Protein AF-A0A9D9MC17-F1 (afdb_monomer_lite)

Foldseek 3Di:
DVCPVVVVVVVVLVVLLVCLQQVLLVVCLQVPLLQDPQLSVQLNVQLNVQLVVCVVPPVVVVDRSSVVSNVRSNVSSVVCSVVDDGDDPVSSVVNVCVVVVVD

pLDDT: mean 88.17, std 10.43, range [49.16, 97.06]

Sequence (103 aa):
NPNSGSIMSLVSNAWGVFGASFGPAILLSLFWKRLTFSGAVAGITAGAIVDIYWMLNLGSTGVYELFPGFVAGLILAVVVSVFSKEPEKEVLDLFDRALNSKK

Structure (mmCIF, N/CA/C/O backbone):
data_AF-A0A9D9MC17-F1
#
_entry.id   AF-A0A9D9MC17-F1
#
loop_
_atom_site.group_PDB
_atom_site.id
_atom_site.type_symbol
_atom_site.label_atom_id
_atom_site.label_alt_id
_atom_site.label_comp_id
_atom_site.label_asym_id
_atom_site.label_entity_id
_atom_site.label_seq_id
_atom_site.pdbx_PDB_ins_code
_atom_site.Cartn_x
_atom_site.Cartn_y
_atom_site.Cartn_z
_atom_site.occupancy
_atom_site.B_iso_or_equiv
_atom_site.auth_seq_id
_atom_site.auth_comp_id
_atom_site.auth_asym_id
_atom_site.auth_atom_id
_atom_site.pdbx_PDB_model_num
ATOM 1 N N . ASN A 1 1 ? 31.938 9.961 -16.931 1.00 52.28 1 ASN A N 1
ATOM 2 C CA . ASN A 1 1 ? 32.095 8.628 -16.315 1.00 52.28 1 ASN A CA 1
ATOM 3 C C . ASN A 1 1 ? 31.092 7.686 -16.977 1.00 52.28 1 ASN A C 1
ATOM 5 O O . ASN A 1 1 ? 29.908 7.931 -16.798 1.00 52.28 1 ASN A O 1
ATOM 9 N N . PRO A 1 2 ? 31.498 6.685 -17.777 1.00 57.38 2 PRO A N 1
ATOM 10 C CA . PRO A 1 2 ? 30.568 5.916 -18.619 1.00 57.38 2 PRO A CA 1
ATOM 11 C C . PRO A 1 2 ? 29.586 5.031 -17.829 1.00 57.38 2 PRO A C 1
ATOM 13 O O . PRO A 1 2 ? 28.591 4.577 -18.378 1.00 57.38 2 PRO A O 1
ATOM 16 N N . ASN A 1 3 ? 29.821 4.831 -16.527 1.00 60.56 3 ASN A N 1
ATOM 17 C CA . ASN A 1 3 ? 29.047 3.907 -15.691 1.00 60.56 3 ASN A CA 1
ATOM 18 C C . ASN A 1 3 ? 27.912 4.573 -14.890 1.00 60.56 3 ASN A C 1
ATOM 20 O O . ASN A 1 3 ? 27.143 3.882 -14.225 1.00 60.56 3 ASN A O 1
ATOM 24 N N . SER A 1 4 ? 27.777 5.904 -14.930 1.00 61.50 4 SER A N 1
ATOM 25 C CA . SER A 1 4 ? 26.756 6.608 -14.138 1.00 61.50 4 SER A CA 1
ATOM 26 C C . SER A 1 4 ? 25.328 6.335 -14.618 1.00 61.50 4 SER A C 1
ATOM 28 O O . SER A 1 4 ? 24.417 6.297 -13.798 1.00 61.50 4 SER A O 1
ATOM 30 N N . GLY A 1 5 ? 25.126 6.092 -15.919 1.00 64.38 5 GLY A N 1
ATOM 31 C CA . GLY A 1 5 ? 23.802 5.780 -16.476 1.00 64.38 5 GLY A CA 1
ATOM 32 C C . GLY A 1 5 ? 23.256 4.420 -16.025 1.00 64.38 5 GLY A C 1
ATOM 33 O O . GLY A 1 5 ? 22.067 4.299 -15.741 1.00 64.38 5 GLY A O 1
ATOM 34 N N . SER A 1 6 ? 24.128 3.418 -15.876 1.00 76.06 6 SER A N 1
ATOM 35 C CA . SER A 1 6 ? 23.749 2.090 -15.375 1.00 76.06 6 SER A CA 1
ATOM 36 C C . SER A 1 6 ? 23.378 2.130 -13.890 1.00 76.06 6 SER A C 1
ATOM 38 O O . SER A 1 6 ? 22.340 1.592 -13.513 1.00 76.06 6 SER A O 1
ATOM 40 N N . ILE A 1 7 ? 24.156 2.838 -13.062 1.00 83.81 7 ILE A N 1
ATOM 41 C CA . ILE A 1 7 ? 23.855 2.984 -11.629 1.00 83.81 7 ILE A CA 1
ATOM 42 C C . ILE A 1 7 ? 22.554 3.766 -11.428 1.00 83.81 7 ILE A C 1
ATOM 44 O O . ILE A 1 7 ? 21.704 3.341 -10.653 1.00 83.81 7 ILE A O 1
ATOM 48 N N . MET A 1 8 ? 22.372 4.879 -12.147 1.00 83.56 8 MET A N 1
ATOM 49 C CA . MET A 1 8 ? 21.162 5.697 -12.033 1.00 83.56 8 MET A CA 1
ATOM 50 C C . MET A 1 8 ? 19.906 4.917 -12.439 1.00 83.56 8 MET A C 1
ATOM 52 O O . MET A 1 8 ? 18.897 4.997 -11.748 1.00 83.56 8 MET A O 1
ATOM 56 N N . SER A 1 9 ? 19.979 4.116 -13.507 1.00 81.12 9 SER A N 1
ATOM 57 C CA . SER A 1 9 ? 18.852 3.280 -13.949 1.00 81.12 9 SER A CA 1
ATOM 58 C C . SER A 1 9 ? 18.522 2.183 -12.932 1.00 81.12 9 SER A C 1
ATOM 60 O O . SER A 1 9 ? 17.359 1.947 -12.626 1.00 81.12 9 SER A O 1
ATOM 62 N N . LEU A 1 10 ? 19.545 1.550 -12.351 1.00 84.88 10 LEU A N 1
ATOM 63 C CA . LEU A 1 10 ? 19.369 0.501 -11.344 1.00 84.88 10 LEU A CA 1
ATOM 64 C C . LEU A 1 10 ? 18.744 1.057 -10.055 1.00 84.88 10 LEU A C 1
ATOM 66 O O . LEU A 1 10 ? 17.819 0.464 -9.505 1.00 84.88 10 LEU A O 1
ATOM 70 N N . VAL A 1 11 ? 19.202 2.229 -9.608 1.00 88.94 11 VAL A N 1
ATOM 71 C CA . VAL A 1 11 ? 18.627 2.935 -8.455 1.00 88.94 11 VAL A CA 1
ATOM 72 C C . VAL A 1 11 ? 17.198 3.394 -8.753 1.00 88.94 11 VAL A C 1
ATOM 74 O O . VAL A 1 11 ? 16.320 3.184 -7.922 1.00 88.94 11 VAL A O 1
ATOM 77 N N . SER A 1 12 ? 16.937 3.960 -9.936 1.00 85.38 12 SER A N 1
ATOM 78 C CA . SER A 1 12 ? 15.595 4.393 -10.351 1.00 85.38 12 SER A CA 1
ATOM 79 C C . SER A 1 12 ? 14.581 3.248 -10.307 1.00 85.38 12 SER A C 1
ATOM 81 O O . SER A 1 12 ? 13.512 3.415 -9.725 1.00 85.38 12 SER A O 1
ATOM 83 N N . ASN A 1 13 ? 14.930 2.070 -10.834 1.00 85.19 13 ASN A N 1
ATOM 84 C CA . ASN A 1 13 ? 14.042 0.903 -10.796 1.00 85.19 13 ASN A CA 1
ATOM 85 C C . ASN A 1 13 ? 13.789 0.428 -9.357 1.00 85.19 13 ASN A C 1
ATOM 87 O O . ASN A 1 13 ? 12.658 0.113 -8.999 1.00 85.19 13 ASN A O 1
ATOM 91 N N . ALA A 1 14 ? 14.813 0.429 -8.495 1.00 89.50 14 ALA A N 1
ATOM 92 C CA . ALA A 1 14 ? 14.647 0.065 -7.086 1.00 89.50 14 ALA A CA 1
ATOM 93 C C . ALA A 1 14 ? 13.707 1.031 -6.336 1.00 89.50 14 ALA A C 1
ATOM 95 O O . ALA A 1 14 ? 12.879 0.597 -5.532 1.00 89.50 14 ALA A O 1
ATOM 96 N N . TRP A 1 15 ? 13.798 2.335 -6.623 1.00 90.75 15 TRP A N 1
ATOM 97 C CA . TRP A 1 15 ? 12.868 3.335 -6.091 1.00 90.75 15 TRP A CA 1
ATOM 98 C C . TRP A 1 15 ? 11.456 3.205 -6.679 1.00 90.75 15 TRP A C 1
ATOM 100 O O . TRP A 1 15 ? 10.494 3.475 -5.960 1.00 90.75 15 TRP A O 1
ATOM 110 N N . GLY A 1 16 ? 11.324 2.742 -7.926 1.00 91.00 16 GLY A N 1
ATOM 111 C CA . GLY A 1 16 ? 10.049 2.376 -8.552 1.00 91.00 16 GLY A CA 1
ATOM 112 C C . GLY A 1 16 ? 9.315 1.298 -7.753 1.00 91.00 16 GLY A C 1
ATOM 113 O O . GLY A 1 16 ? 8.256 1.568 -7.187 1.00 91.00 16 GLY A O 1
ATOM 114 N N . VAL A 1 17 ? 9.950 0.136 -7.558 1.00 91.50 17 VAL A N 1
ATOM 115 C CA . VAL A 1 17 ? 9.399 -0.970 -6.747 1.00 91.50 17 VAL A CA 1
ATOM 116 C C . VAL A 1 17 ? 9.015 -0.490 -5.345 1.00 91.50 17 VAL A C 1
ATOM 118 O O . VAL A 1 17 ? 7.943 -0.822 -4.828 1.00 91.50 17 VAL A O 1
ATOM 121 N N . PHE A 1 18 ? 9.878 0.311 -4.709 1.00 93.56 18 PHE A N 1
ATOM 122 C CA . PHE A 1 18 ? 9.617 0.840 -3.373 1.00 93.56 18 PHE A CA 1
ATOM 123 C C . PHE A 1 18 ? 8.380 1.747 -3.353 1.00 93.56 18 PHE A C 1
ATOM 125 O O . PHE A 1 18 ? 7.511 1.587 -2.494 1.00 93.56 18 PHE A O 1
ATOM 132 N N . GLY A 1 19 ? 8.260 2.661 -4.318 1.00 93.38 19 GLY A N 1
ATOM 133 C CA . GLY A 1 19 ? 7.100 3.535 -4.454 1.00 93.38 19 GLY A CA 1
ATOM 134 C C . GLY A 1 19 ? 5.807 2.763 -4.733 1.00 93.38 19 GLY A C 1
ATOM 135 O O . GLY A 1 19 ? 4.774 3.082 -4.146 1.00 93.38 19 GLY A O 1
ATOM 136 N N . ALA A 1 20 ? 5.866 1.719 -5.563 1.00 93.62 20 ALA A N 1
ATOM 137 C CA . ALA A 1 20 ? 4.714 0.891 -5.916 1.00 93.62 20 ALA A CA 1
ATOM 138 C C . ALA A 1 20 ? 4.213 0.082 -4.717 1.00 93.62 20 ALA A C 1
ATOM 140 O O . ALA A 1 20 ? 3.010 -0.072 -4.518 1.00 93.62 20 ALA A O 1
ATOM 141 N N . SER A 1 21 ? 5.145 -0.405 -3.897 1.00 94.88 21 SER A N 1
ATOM 142 C CA . SER A 1 21 ? 4.852 -1.258 -2.745 1.00 94.88 21 SER A CA 1
ATOM 143 C C . SER A 1 21 ? 4.414 -0.444 -1.527 1.00 94.88 21 SER A C 1
ATOM 145 O O . SER A 1 21 ? 3.363 -0.693 -0.942 1.00 94.88 21 SER A O 1
ATOM 147 N N . PHE A 1 22 ? 5.209 0.553 -1.128 1.00 95.44 22 PHE A N 1
ATOM 148 C CA . PHE A 1 22 ? 4.982 1.305 0.109 1.00 95.44 22 PHE A CA 1
ATOM 149 C C . PHE A 1 22 ? 4.088 2.528 -0.081 1.00 95.44 22 PHE A C 1
ATOM 151 O O . PHE A 1 22 ? 3.394 2.915 0.858 1.00 95.44 22 PHE A O 1
ATOM 158 N N . GLY A 1 23 ? 4.060 3.125 -1.275 1.00 95.38 23 GLY A N 1
ATOM 159 C CA . GLY A 1 23 ? 3.258 4.316 -1.562 1.00 95.38 23 GLY A CA 1
ATOM 160 C C . GLY A 1 23 ? 1.777 4.160 -1.193 1.00 95.38 23 GLY A C 1
ATOM 161 O O . GLY A 1 23 ? 1.261 5.000 -0.450 1.00 95.38 23 GLY A O 1
ATOM 162 N N . PRO A 1 24 ? 1.092 3.083 -1.622 1.00 95.19 24 PRO A N 1
ATOM 163 C CA . PRO A 1 24 ? -0.312 2.866 -1.286 1.00 95.19 24 PRO A CA 1
ATOM 164 C C . PRO A 1 24 ? -0.550 2.715 0.217 1.00 95.19 24 PRO A C 1
ATOM 166 O O . PRO A 1 24 ? -1.474 3.314 0.763 1.00 95.19 24 PRO A O 1
ATOM 169 N N . ALA A 1 25 ? 0.304 1.950 0.903 1.00 95.25 25 ALA A N 1
ATOM 170 C CA . ALA A 1 25 ? 0.184 1.714 2.338 1.00 95.25 25 ALA A CA 1
ATOM 171 C C . ALA A 1 25 ? 0.417 2.996 3.155 1.00 95.25 25 ALA A C 1
ATOM 173 O O . ALA A 1 25 ? -0.325 3.253 4.101 1.00 95.25 25 ALA A O 1
ATOM 174 N N . ILE A 1 26 ? 1.396 3.823 2.766 1.00 95.38 26 ILE A N 1
ATOM 175 C CA . ILE A 1 26 ? 1.667 5.126 3.395 1.00 95.38 26 ILE A CA 1
ATOM 176 C C . ILE A 1 26 ? 0.494 6.086 3.173 1.00 95.38 26 ILE A C 1
ATOM 178 O O . ILE A 1 26 ? 0.072 6.774 4.096 1.00 95.38 26 ILE A O 1
ATOM 182 N N . LEU A 1 27 ? -0.074 6.138 1.968 1.00 95.62 27 LEU A N 1
ATOM 183 C CA . LEU A 1 27 ? -1.226 7.004 1.712 1.00 95.62 27 LEU A CA 1
ATOM 184 C C . LEU A 1 27 ? -2.454 6.576 2.514 1.00 95.62 27 LEU A C 1
ATOM 186 O O . LEU A 1 27 ? -3.116 7.415 3.126 1.00 95.62 27 LEU A O 1
ATOM 190 N N . LEU A 1 28 ? -2.741 5.277 2.561 1.00 94.69 28 LEU A N 1
ATOM 191 C CA . LEU A 1 28 ? -3.852 4.769 3.356 1.00 94.69 28 LEU A CA 1
ATOM 192 C C . LEU A 1 28 ? -3.630 4.997 4.855 1.00 94.69 28 LEU A C 1
ATOM 194 O O . LEU A 1 28 ? -4.585 5.338 5.542 1.00 94.69 28 LEU A O 1
ATOM 198 N N . SER A 1 29 ? -2.401 4.892 5.366 1.00 93.12 29 SER A N 1
ATOM 199 C CA . SER A 1 29 ? -2.138 5.121 6.793 1.00 93.12 29 SER A CA 1
ATOM 200 C C . SER A 1 29 ? -2.331 6.578 7.220 1.00 93.12 29 SER A C 1
ATOM 202 O O . SER A 1 29 ? -2.591 6.829 8.393 1.00 93.12 29 SER A O 1
ATOM 204 N N . LEU A 1 30 ? -2.243 7.529 6.284 1.00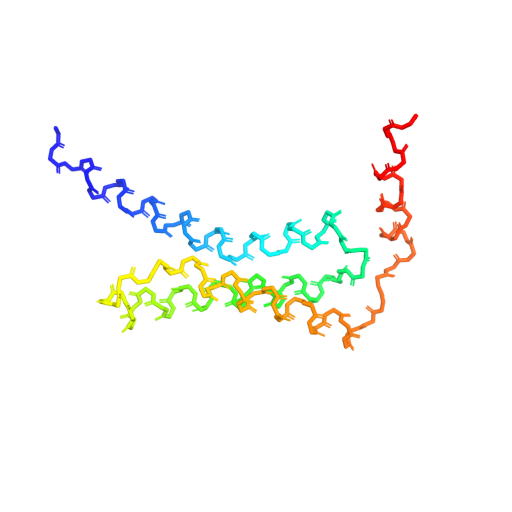 92.94 30 LEU A N 1
ATOM 205 C CA . LEU A 1 30 ? -2.456 8.956 6.540 1.00 92.94 30 LEU A CA 1
ATOM 206 C C . LEU A 1 30 ? -3.916 9.383 6.373 1.00 92.94 30 LEU A C 1
ATOM 208 O O . LEU A 1 30 ? -4.403 10.226 7.123 1.00 92.94 30 LEU A O 1
ATOM 212 N N . PHE A 1 31 ? -4.615 8.826 5.384 1.00 92.38 31 PHE A N 1
ATOM 213 C CA . PHE A 1 31 ? -5.951 9.290 5.001 1.00 92.38 31 PHE A CA 1
ATOM 214 C C . PHE A 1 31 ? -7.077 8.320 5.369 1.00 92.38 31 PHE A C 1
ATOM 216 O O . PHE A 1 31 ? -8.250 8.676 5.247 1.00 92.38 31 PHE A O 1
ATOM 223 N N . TRP A 1 32 ? -6.762 7.105 5.831 1.00 93.69 32 TRP A N 1
ATOM 224 C CA . TRP A 1 32 ? -7.761 6.066 6.061 1.00 93.69 32 TRP A CA 1
ATOM 225 C C . TRP A 1 32 ? -7.524 5.248 7.336 1.00 93.69 32 TRP A C 1
ATOM 227 O O . TRP A 1 32 ? -6.771 4.278 7.378 1.00 93.69 32 TRP A O 1
ATOM 237 N N . LYS A 1 33 ? -8.301 5.567 8.374 1.00 91.69 33 LYS A N 1
ATOM 238 C CA . LYS A 1 33 ? -8.221 4.924 9.696 1.00 91.69 33 LYS A CA 1
ATOM 239 C C . LYS A 1 33 ? -8.527 3.423 9.738 1.00 91.69 33 LYS A C 1
ATOM 241 O O . LYS A 1 33 ? -8.230 2.778 10.734 1.00 91.69 33 LYS A O 1
ATOM 246 N N . ARG A 1 34 ? -9.176 2.862 8.706 1.00 91.12 34 ARG A N 1
ATOM 247 C CA . ARG A 1 34 ? -9.504 1.422 8.648 1.00 91.12 34 ARG A CA 1
ATOM 248 C C . ARG A 1 34 ? -8.378 0.572 8.057 1.00 91.12 34 ARG A C 1
ATOM 250 O O . ARG A 1 34 ? -8.572 -0.632 7.923 1.00 91.12 34 ARG A O 1
ATOM 257 N N . LEU A 1 35 ? -7.223 1.153 7.721 1.00 93.75 35 LEU A N 1
ATOM 258 C CA . LEU A 1 35 ? -6.077 0.360 7.293 1.00 93.75 35 LEU A CA 1
ATOM 259 C C . LEU A 1 35 ? -5.660 -0.606 8.411 1.00 93.75 35 LEU A C 1
ATOM 261 O O . LEU A 1 35 ? -5.350 -0.216 9.532 1.00 93.75 35 LEU A O 1
ATOM 265 N N . THR A 1 36 ? -5.636 -1.886 8.076 1.00 94.81 36 THR A N 1
ATOM 266 C CA . THR A 1 36 ? -5.246 -2.982 8.973 1.00 94.81 36 THR A CA 1
ATOM 267 C C . THR A 1 36 ? -3.835 -3.449 8.646 1.00 94.81 36 THR A C 1
ATOM 269 O O . THR A 1 36 ? -3.448 -3.400 7.477 1.00 94.81 36 THR A O 1
ATOM 272 N N . PHE A 1 37 ? -3.133 -4.056 9.602 1.00 92.06 37 PHE A N 1
ATOM 273 C CA . PHE A 1 37 ? -1.828 -4.672 9.344 1.00 92.06 37 PHE A CA 1
ATOM 274 C C . PHE A 1 37 ? -1.863 -5.685 8.184 1.00 92.06 37 PHE A C 1
ATOM 276 O O . PHE A 1 37 ? -1.051 -5.600 7.267 1.00 92.06 37 PHE A O 1
ATOM 283 N N . SER A 1 38 ? -2.849 -6.590 8.163 1.00 93.94 38 SER A N 1
ATOM 284 C CA . SER A 1 38 ? -2.987 -7.591 7.095 1.00 93.94 38 SER A CA 1
ATOM 285 C C . SER A 1 38 ? -3.201 -6.959 5.718 1.00 93.94 38 SER A C 1
ATOM 287 O O . SER A 1 38 ? -2.574 -7.381 4.751 1.00 93.94 38 SER A O 1
ATOM 289 N N . GLY A 1 39 ? -4.040 -5.923 5.630 1.00 94.31 39 GLY A N 1
ATOM 290 C CA . GLY A 1 39 ? -4.219 -5.146 4.402 1.00 94.31 39 GLY A CA 1
ATOM 291 C C . GLY A 1 39 ? -2.960 -4.401 3.965 1.00 94.31 39 GLY A C 1
ATOM 292 O O . GLY A 1 39 ? -2.597 -4.471 2.796 1.00 94.31 39 GLY A O 1
ATOM 293 N N . ALA A 1 40 ? -2.231 -3.771 4.888 1.00 95.38 40 ALA A N 1
ATOM 294 C CA . ALA A 1 40 ? -0.965 -3.114 4.566 1.00 95.38 40 ALA A CA 1
ATOM 295 C C . ALA A 1 40 ? 0.062 -4.109 3.998 1.00 95.38 40 ALA A C 1
ATOM 297 O O . ALA A 1 40 ? 0.651 -3.850 2.951 1.00 95.38 40 ALA A O 1
ATOM 298 N N . VAL A 1 41 ? 0.221 -5.277 4.629 1.00 96.06 41 VAL A N 1
ATOM 299 C CA . VAL A 1 41 ? 1.110 -6.341 4.135 1.00 96.06 41 VAL A CA 1
ATOM 300 C C . VAL A 1 41 ? 0.656 -6.839 2.763 1.00 96.06 41 VAL A C 1
ATOM 302 O O . VAL A 1 41 ? 1.476 -6.939 1.851 1.00 96.06 41 VAL A O 1
ATOM 305 N N . ALA A 1 42 ? -0.640 -7.103 2.578 1.00 96.19 42 ALA A N 1
ATOM 306 C CA . ALA A 1 42 ? -1.177 -7.549 1.294 1.00 96.19 42 ALA A CA 1
ATOM 307 C C . ALA A 1 42 ? -0.933 -6.521 0.177 1.00 96.19 42 ALA A C 1
ATOM 309 O O . ALA A 1 42 ? -0.502 -6.897 -0.911 1.00 96.19 42 ALA A O 1
ATOM 310 N N . GLY A 1 43 ? -1.144 -5.232 0.456 1.00 96.19 43 GLY A N 1
ATOM 311 C CA . GLY A 1 43 ? -0.899 -4.146 -0.490 1.00 96.19 43 GLY A CA 1
ATOM 312 C C . GLY A 1 43 ? 0.572 -3.985 -0.862 1.00 96.19 43 GLY A C 1
ATOM 313 O O . GLY A 1 43 ? 0.885 -3.900 -2.045 1.00 96.19 43 GLY A O 1
ATOM 314 N N . ILE A 1 44 ? 1.476 -4.016 0.124 1.00 97.06 44 ILE A N 1
ATOM 315 C CA . ILE A 1 44 ? 2.929 -3.939 -0.108 1.00 97.06 44 ILE A CA 1
ATOM 316 C C . ILE A 1 44 ? 3.392 -5.110 -0.974 1.00 97.06 44 ILE A C 1
ATOM 318 O O . ILE A 1 44 ? 4.103 -4.918 -1.958 1.00 97.06 44 ILE A O 1
ATOM 322 N N . THR A 1 45 ? 2.952 -6.323 -0.637 1.00 96.56 45 THR A N 1
ATOM 323 C CA . THR A 1 45 ? 3.349 -7.532 -1.367 1.00 96.56 45 THR A CA 1
ATOM 324 C C . THR A 1 45 ? 2.814 -7.505 -2.800 1.00 96.56 45 THR A C 1
ATOM 326 O O . THR A 1 45 ? 3.541 -7.817 -3.740 1.00 96.56 45 THR A O 1
ATOM 329 N N . ALA A 1 46 ? 1.560 -7.085 -2.987 1.00 96.12 46 ALA A N 1
ATOM 330 C CA . ALA A 1 46 ? 0.948 -6.966 -4.305 1.00 96.12 46 ALA A CA 1
ATOM 331 C C . ALA A 1 46 ? 1.610 -5.888 -5.166 1.00 96.12 46 ALA A C 1
ATOM 333 O O . ALA A 1 46 ? 1.883 -6.142 -6.336 1.00 96.12 46 ALA A O 1
ATOM 334 N N . GLY A 1 47 ? 1.910 -4.720 -4.590 1.00 95.12 47 GLY A N 1
ATOM 335 C CA . GLY A 1 47 ? 2.601 -3.641 -5.292 1.00 95.12 47 GLY A CA 1
ATOM 336 C C . GLY A 1 47 ? 3.979 -4.072 -5.787 1.00 95.12 47 GLY A C 1
ATOM 337 O O . GLY A 1 47 ? 4.284 -3.874 -6.960 1.00 95.12 47 GLY A O 1
ATOM 338 N N . ALA A 1 48 ? 4.756 -4.763 -4.944 1.00 95.12 48 ALA A N 1
ATOM 339 C CA . ALA A 1 48 ? 6.066 -5.297 -5.318 1.00 95.12 48 ALA A CA 1
ATOM 340 C C . ALA A 1 48 ? 5.974 -6.326 -6.452 1.00 95.12 48 ALA A C 1
ATOM 342 O O . ALA A 1 48 ? 6.734 -6.270 -7.417 1.00 95.12 48 ALA A O 1
ATOM 343 N N . ILE A 1 49 ? 5.038 -7.276 -6.341 1.00 95.25 49 ILE A N 1
ATOM 344 C CA . ILE A 1 49 ? 4.865 -8.340 -7.336 1.00 95.25 49 ILE A CA 1
ATOM 345 C C . ILE A 1 49 ? 4.437 -7.753 -8.679 1.00 95.25 49 ILE A C 1
ATOM 347 O O . ILE A 1 49 ? 4.990 -8.133 -9.709 1.00 95.25 49 ILE A O 1
ATOM 351 N N . VAL A 1 50 ? 3.461 -6.844 -8.678 1.00 94.19 50 VAL A N 1
ATOM 352 C CA . VAL A 1 50 ? 2.936 -6.252 -9.912 1.00 94.19 50 VAL A CA 1
ATOM 353 C C . VAL A 1 50 ? 3.981 -5.366 -10.579 1.00 94.19 50 VAL A C 1
ATOM 355 O O . VAL A 1 50 ? 4.126 -5.460 -11.792 1.00 94.19 50 VAL A O 1
ATOM 358 N N . ASP A 1 51 ? 4.743 -4.581 -9.817 1.00 92.88 51 ASP A N 1
ATOM 359 C CA . ASP A 1 51 ? 5.830 -3.756 -10.354 1.00 92.88 51 ASP A CA 1
ATOM 360 C C . ASP A 1 51 ? 6.908 -4.616 -11.038 1.00 92.88 51 ASP A C 1
ATOM 362 O O . ASP A 1 51 ? 7.185 -4.443 -12.226 1.00 92.88 51 ASP A O 1
ATOM 366 N N . ILE A 1 52 ? 7.416 -5.647 -10.348 1.00 90.94 52 ILE A N 1
ATOM 367 C CA . ILE A 1 52 ? 8.423 -6.563 -10.908 1.00 90.94 52 ILE A CA 1
ATOM 368 C C . ILE A 1 52 ? 7.870 -7.302 -12.131 1.00 90.94 52 ILE A C 1
ATOM 370 O O . ILE A 1 52 ? 8.549 -7.424 -13.153 1.00 90.94 52 ILE A O 1
ATOM 374 N N . TYR A 1 53 ? 6.632 -7.795 -12.055 1.00 91.12 53 TYR A N 1
ATOM 375 C CA . TYR A 1 53 ? 5.994 -8.485 -13.173 1.00 91.12 53 TYR A CA 1
ATOM 376 C C . TYR 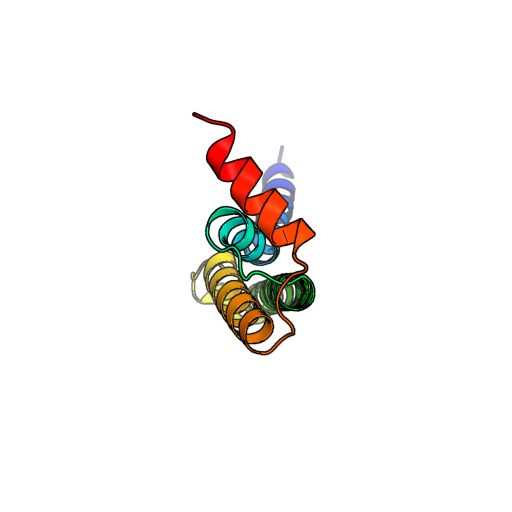A 1 53 ? 5.840 -7.568 -14.392 1.00 91.12 53 TYR A C 1
ATOM 378 O O . TYR A 1 53 ? 6.083 -8.003 -15.524 1.00 91.12 53 TYR A O 1
ATOM 386 N N . TRP A 1 54 ? 5.484 -6.301 -14.166 1.00 90.38 54 TRP A N 1
ATOM 387 C CA . TRP A 1 54 ? 5.348 -5.293 -15.212 1.00 90.38 54 TRP A CA 1
ATOM 388 C C . TRP A 1 54 ? 6.696 -4.947 -15.842 1.00 90.38 54 TRP A C 1
ATOM 390 O O . TRP A 1 54 ? 6.811 -4.951 -17.068 1.00 90.38 54 TRP A O 1
ATOM 400 N N . MET A 1 55 ? 7.731 -4.741 -15.023 1.00 84.94 55 MET A N 1
ATOM 401 C CA . MET A 1 55 ? 9.092 -4.459 -15.482 1.00 84.94 55 MET A CA 1
ATOM 402 C C . MET A 1 55 ? 9.631 -5.578 -16.391 1.00 84.94 55 MET A C 1
ATOM 404 O O . MET A 1 55 ? 10.284 -5.296 -17.394 1.00 84.94 55 MET A O 1
ATOM 408 N N . LEU A 1 56 ? 9.334 -6.846 -16.078 1.00 85.50 56 LEU A N 1
ATOM 409 C CA . LEU A 1 56 ? 9.828 -8.002 -16.837 1.00 85.50 56 LEU A CA 1
ATOM 410 C C . LEU A 1 56 ? 9.057 -8.277 -18.137 1.00 85.50 56 LEU A C 1
ATOM 412 O O . LEU A 1 56 ? 9.664 -8.698 -19.119 1.00 85.50 56 LEU A O 1
ATOM 416 N N . ASN A 1 57 ? 7.735 -8.077 -18.151 1.00 83.25 57 ASN A N 1
ATOM 417 C CA . ASN A 1 57 ? 6.878 -8.519 -19.262 1.00 83.25 57 ASN A CA 1
ATOM 418 C C . ASN A 1 57 ? 6.328 -7.370 -20.121 1.00 83.25 57 ASN A C 1
ATOM 420 O O . ASN A 1 57 ? 6.036 -7.574 -21.297 1.00 83.25 57 ASN A O 1
ATOM 424 N N . LEU A 1 58 ? 6.147 -6.178 -19.543 1.00 7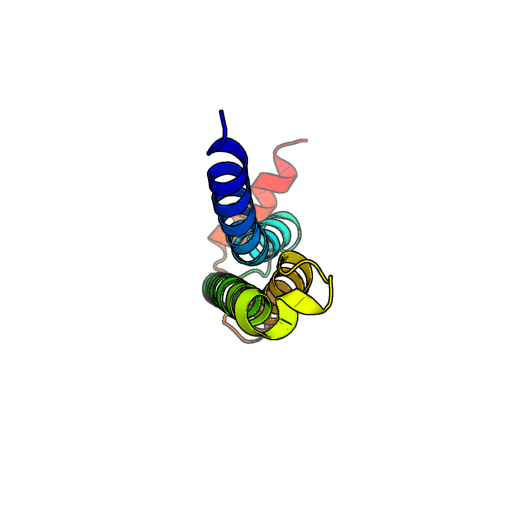9.69 58 LEU A N 1
ATOM 425 C CA . LEU A 1 58 ? 5.455 -5.045 -20.170 1.00 79.69 58 LEU A CA 1
ATOM 426 C C . LEU A 1 58 ? 6.324 -3.784 -20.287 1.00 79.69 58 LEU A C 1
ATOM 428 O O . LEU A 1 58 ? 5.819 -2.747 -20.717 1.00 79.69 58 LEU A O 1
ATOM 432 N N . GLY A 1 59 ? 7.628 -3.852 -20.006 1.00 68.69 59 GLY A N 1
ATOM 433 C CA . GLY A 1 59 ? 8.537 -2.701 -20.124 1.00 68.69 59 GLY A CA 1
ATOM 434 C C . GLY A 1 59 ? 8.568 -2.042 -21.517 1.00 68.69 59 GLY A C 1
ATOM 435 O O . GLY A 1 59 ? 8.883 -0.862 -21.636 1.00 68.69 59 GLY A O 1
ATOM 436 N N . SER A 1 60 ? 8.171 -2.756 -22.578 1.00 66.69 60 SER A N 1
ATOM 437 C CA . SER A 1 60 ? 8.070 -2.220 -23.946 1.00 66.69 60 SER A CA 1
ATOM 438 C C . SER A 1 60 ? 6.837 -1.342 -24.199 1.00 66.69 60 SER A C 1
ATOM 440 O O . SER A 1 60 ? 6.776 -0.664 -25.223 1.00 66.69 60 SER A O 1
ATOM 442 N N . THR A 1 61 ? 5.859 -1.331 -23.287 1.00 67.50 61 THR A N 1
ATOM 443 C CA . THR A 1 61 ? 4.621 -0.542 -23.428 1.00 67.50 61 THR A CA 1
ATOM 444 C C . THR A 1 61 ? 4.814 0.951 -23.155 1.00 67.50 61 THR A C 1
ATOM 446 O O . THR A 1 61 ? 3.927 1.743 -23.465 1.00 67.50 61 THR A O 1
ATOM 449 N N . GLY A 1 62 ? 5.950 1.352 -22.570 1.00 71.31 62 GLY A N 1
ATOM 450 C CA . GLY A 1 62 ? 6.225 2.739 -22.175 1.00 71.31 62 GLY A CA 1
ATOM 451 C C . GLY A 1 62 ? 5.419 3.220 -20.963 1.00 71.31 62 GLY A C 1
ATOM 452 O O . GLY A 1 62 ? 5.557 4.373 -20.556 1.00 71.31 62 GLY A O 1
ATOM 453 N N . VAL A 1 63 ? 4.587 2.355 -20.373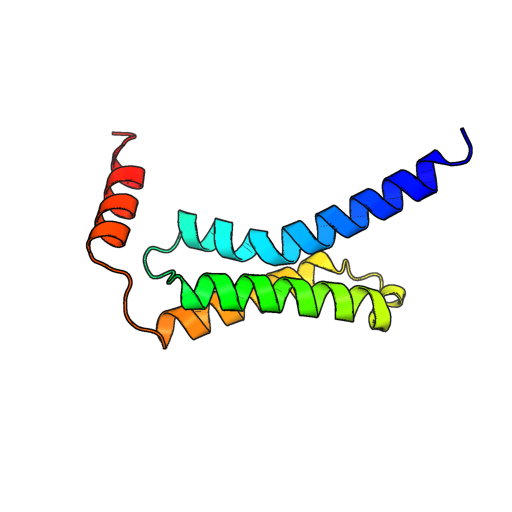 1.00 76.12 63 VAL A N 1
ATOM 454 C CA . VAL A 1 63 ? 3.874 2.634 -19.125 1.00 76.12 63 VAL A CA 1
ATOM 455 C C . VAL A 1 63 ? 4.826 2.403 -17.964 1.00 76.12 63 VAL A C 1
ATOM 457 O O . VAL A 1 63 ? 5.360 1.306 -17.814 1.00 76.12 63 VAL A O 1
ATOM 460 N N . TYR A 1 64 ? 4.996 3.435 -17.140 1.00 81.19 64 TYR A N 1
ATOM 461 C CA . TYR A 1 64 ? 5.851 3.384 -15.963 1.00 81.19 64 TYR A CA 1
ATOM 462 C C . TYR A 1 64 ? 5.335 2.341 -14.964 1.00 81.19 64 TYR A C 1
ATOM 464 O O . TYR A 1 64 ? 4.196 2.443 -14.503 1.00 81.19 64 TYR A O 1
ATOM 472 N N . GLU A 1 65 ? 6.172 1.355 -14.645 1.00 84.62 65 GLU A N 1
ATOM 473 C CA . GLU A 1 65 ? 5.878 0.170 -13.826 1.00 84.62 65 GLU A CA 1
ATOM 474 C C . GLU A 1 65 ? 5.329 0.500 -12.431 1.00 84.62 65 GLU A C 1
ATOM 476 O O . GLU A 1 65 ? 4.466 -0.218 -11.913 1.00 84.62 65 GLU A O 1
ATOM 481 N N . LEU A 1 66 ? 5.718 1.664 -11.897 1.00 88.94 66 LEU A N 1
ATOM 482 C CA . LEU A 1 66 ? 5.245 2.189 -10.622 1.00 88.94 66 LEU A CA 1
ATOM 483 C C . LEU A 1 66 ? 3.717 2.300 -10.577 1.00 88.94 66 LEU A C 1
ATOM 485 O O . LEU A 1 66 ? 3.095 1.990 -9.564 1.00 88.94 66 LEU A O 1
ATOM 489 N N . PHE A 1 67 ? 3.104 2.799 -11.653 1.00 91.38 67 PHE A N 1
ATOM 490 C CA . PHE A 1 67 ? 1.682 3.133 -11.671 1.00 91.38 67 PHE A CA 1
ATOM 491 C C . PHE A 1 67 ? 0.770 1.904 -11.496 1.00 91.38 67 PHE A C 1
ATOM 493 O O . PHE A 1 67 ? -0.048 1.909 -10.572 1.00 91.38 67 PHE A O 1
ATOM 500 N N . PRO A 1 68 ? 0.882 0.835 -12.309 1.00 91.75 68 PRO A N 1
ATOM 501 C CA . PRO A 1 68 ? 0.070 -0.365 -12.125 1.00 91.75 68 PRO A CA 1
ATOM 502 C C . PRO A 1 68 ? 0.372 -1.073 -10.799 1.00 91.75 68 PRO A C 1
ATOM 504 O O . PRO A 1 68 ? -0.567 -1.542 -10.153 1.00 91.75 68 PRO A O 1
ATOM 507 N N . GLY A 1 69 ? 1.637 -1.099 -10.356 1.00 93.69 69 GLY A N 1
ATOM 508 C CA . GLY A 1 69 ? 2.011 -1.657 -9.054 1.00 93.69 69 GLY A CA 1
ATOM 509 C C . GLY A 1 69 ? 1.340 -0.917 -7.897 1.00 93.69 69 GLY A C 1
ATOM 510 O O . GLY A 1 69 ? 0.685 -1.528 -7.051 1.00 93.69 69 GLY A O 1
ATOM 511 N N . PHE A 1 70 ? 1.394 0.413 -7.925 1.00 95.88 70 PHE A N 1
ATOM 512 C CA . PHE A 1 70 ? 0.743 1.272 -6.945 1.00 95.88 70 PHE A CA 1
ATOM 513 C C . PHE A 1 70 ? -0.777 1.046 -6.896 1.00 95.88 70 PHE A C 1
ATOM 515 O O . PHE A 1 70 ? -1.350 0.867 -5.820 1.00 95.88 70 PHE A O 1
ATOM 522 N N . VAL A 1 71 ? -1.451 1.027 -8.051 1.00 95.94 71 VAL A N 1
ATOM 523 C CA . VAL A 1 71 ? -2.913 0.850 -8.111 1.00 95.94 71 VAL A CA 1
ATOM 524 C C . VAL A 1 71 ? -3.320 -0.530 -7.596 1.00 95.94 71 VAL A C 1
ATOM 526 O O . VAL A 1 71 ? -4.257 -0.636 -6.802 1.00 95.94 71 VAL A O 1
ATOM 529 N N . ALA A 1 72 ? -2.604 -1.584 -7.992 1.00 95.56 72 ALA A N 1
ATOM 530 C CA . ALA A 1 72 ? -2.870 -2.937 -7.516 1.00 95.56 72 ALA A CA 1
ATOM 531 C C . ALA A 1 72 ? -2.665 -3.058 -5.998 1.00 95.56 72 ALA A C 1
ATOM 533 O O . ALA A 1 72 ? -3.531 -3.594 -5.304 1.00 95.56 72 ALA A O 1
ATOM 534 N N . GLY A 1 73 ? -1.565 -2.506 -5.474 1.00 96.06 73 GLY A N 1
ATOM 535 C CA . GLY A 1 73 ? -1.281 -2.469 -4.040 1.00 96.06 73 GLY A CA 1
ATOM 536 C C . GLY A 1 73 ? -2.343 -1.706 -3.248 1.00 96.06 73 GLY A C 1
ATOM 537 O O . GLY A 1 73 ? -2.779 -2.173 -2.196 1.00 96.06 73 GLY A O 1
ATOM 538 N N . LEU A 1 74 ? -2.830 -0.578 -3.777 1.00 96.69 74 LEU A N 1
ATOM 539 C CA . LEU A 1 74 ? -3.901 0.208 -3.160 1.00 96.69 74 LEU A CA 1
ATOM 540 C C . LEU A 1 74 ? -5.207 -0.584 -3.073 1.00 96.69 74 LEU A C 1
ATOM 542 O O . LEU A 1 74 ? -5.818 -0.650 -2.007 1.00 96.69 74 LEU A O 1
ATOM 546 N N . ILE A 1 75 ? -5.622 -1.208 -4.179 1.00 96.56 75 ILE A N 1
ATOM 547 C CA . ILE A 1 75 ? -6.855 -1.999 -4.231 1.00 96.56 75 ILE A CA 1
ATOM 548 C C . ILE A 1 75 ? -6.768 -3.160 -3.244 1.00 96.56 75 ILE A C 1
ATOM 550 O O . ILE A 1 75 ? -7.685 -3.349 -2.447 1.00 96.56 75 ILE A O 1
ATOM 554 N N . LEU A 1 76 ? -5.666 -3.914 -3.252 1.00 96.19 76 LEU A N 1
ATOM 555 C CA . LEU A 1 76 ? -5.519 -5.063 -2.363 1.00 96.19 76 LEU A CA 1
ATOM 556 C C . LEU A 1 76 ? -5.433 -4.655 -0.895 1.00 96.19 76 LEU A C 1
ATOM 558 O O . LEU A 1 76 ? -6.053 -5.315 -0.061 1.00 96.19 76 LEU A O 1
ATOM 562 N N . ALA A 1 77 ? -4.756 -3.549 -0.579 1.00 96.25 77 ALA A N 1
ATOM 563 C CA . ALA A 1 77 ? -4.745 -3.013 0.775 1.00 96.25 77 ALA A CA 1
ATOM 564 C C . ALA A 1 77 ? -6.155 -2.668 1.260 1.00 96.25 77 ALA A C 1
ATOM 566 O O . ALA A 1 77 ? -6.545 -3.092 2.347 1.00 96.25 77 ALA A O 1
ATOM 567 N N . VAL A 1 78 ? -6.942 -1.961 0.444 1.00 95.44 78 VAL A N 1
ATOM 568 C CA . VAL A 1 78 ? -8.319 -1.584 0.792 1.00 95.44 78 VAL A CA 1
ATOM 569 C C . VAL A 1 78 ? -9.206 -2.815 0.942 1.00 95.44 78 VAL A C 1
ATOM 571 O O . VAL A 1 78 ? -9.877 -2.962 1.962 1.00 95.44 78 VAL A O 1
ATOM 574 N N . VAL A 1 79 ? -9.193 -3.715 -0.043 1.00 96.12 79 VAL A N 1
ATOM 575 C CA . VAL A 1 79 ? -10.025 -4.924 -0.048 1.00 96.12 79 VAL A CA 1
ATOM 576 C C . VAL A 1 79 ? -9.714 -5.774 1.179 1.00 96.12 79 VAL A C 1
ATOM 578 O O . VAL A 1 79 ? -10.609 -6.051 1.976 1.00 96.12 79 VAL A O 1
ATOM 581 N N . VAL A 1 80 ? -8.447 -6.131 1.393 1.00 95.44 80 VAL A N 1
ATOM 582 C CA . VAL A 1 80 ? -8.061 -6.985 2.522 1.00 95.44 80 VAL A CA 1
ATOM 583 C C . VAL A 1 80 ? -8.360 -6.298 3.851 1.00 95.44 80 VAL A C 1
ATOM 585 O O . VAL A 1 80 ? -8.887 -6.956 4.742 1.00 95.44 80 VAL A O 1
ATOM 588 N N . SER A 1 81 ? -8.129 -4.987 3.983 1.00 93.81 81 SER A N 1
ATOM 589 C CA . SER A 1 81 ? -8.4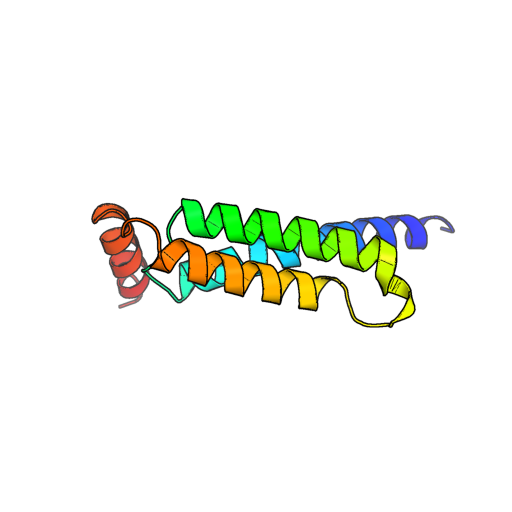95 -4.253 5.200 1.00 93.81 81 SER A CA 1
ATOM 590 C C . SER A 1 81 ? -9.987 -4.276 5.503 1.00 93.81 81 SER A C 1
ATOM 592 O O . SER A 1 81 ? -10.356 -4.476 6.656 1.00 93.81 81 SER A O 1
ATOM 594 N N . VAL A 1 82 ? -10.850 -4.139 4.492 1.00 93.12 82 VAL A N 1
ATOM 595 C CA . VAL A 1 82 ? -12.308 -4.197 4.683 1.00 93.12 82 VAL A CA 1
ATOM 596 C C . VAL A 1 82 ? -12.778 -5.592 5.100 1.00 93.12 82 VAL A C 1
ATOM 598 O O . VAL A 1 82 ? -13.677 -5.687 5.936 1.00 93.12 82 VAL A O 1
ATOM 601 N N . PHE A 1 83 ? -12.190 -6.652 4.535 1.00 93.19 83 PHE A N 1
ATOM 602 C CA . PHE A 1 83 ? -12.552 -8.043 4.845 1.00 93.19 83 PHE A CA 1
ATOM 603 C C . PHE A 1 83 ? -11.889 -8.589 6.117 1.00 93.19 83 PHE A C 1
ATOM 605 O O . PHE A 1 83 ? -12.355 -9.578 6.682 1.00 93.19 83 PHE A O 1
ATOM 612 N N . SER A 1 84 ? -10.800 -7.973 6.568 1.00 90.75 84 SER A N 1
ATOM 613 C CA . SER A 1 84 ? -10.115 -8.348 7.802 1.00 90.75 84 SER A CA 1
ATOM 614 C C . SER A 1 84 ? -10.766 -7.727 9.043 1.00 90.75 84 SER A C 1
ATOM 616 O O . SER A 1 84 ? -11.655 -6.879 8.957 1.00 90.75 84 SER A O 1
ATOM 618 N N . LYS A 1 85 ? -10.332 -8.179 10.226 1.00 85.94 85 LYS A N 1
ATOM 619 C CA . LYS A 1 85 ? -10.797 -7.622 11.502 1.00 85.94 85 LYS A CA 1
ATOM 620 C C . LYS A 1 85 ? -10.450 -6.140 11.587 1.00 85.94 85 LYS A C 1
ATOM 622 O O . LYS A 1 85 ? -9.391 -5.723 11.126 1.00 85.94 85 LYS A O 1
ATOM 627 N N . GLU A 1 86 ? -11.337 -5.368 12.207 1.00 88.19 86 GLU A N 1
ATOM 628 C CA . GLU A 1 86 ? -11.096 -3.944 12.411 1.00 88.19 86 GLU A CA 1
ATOM 629 C C . GLU A 1 86 ? -9.791 -3.693 13.181 1.00 88.19 86 GLU A C 1
ATOM 631 O O . GLU A 1 86 ? -9.426 -4.511 14.036 1.00 88.19 86 GLU A O 1
ATOM 636 N N . PRO A 1 87 ? -9.092 -2.577 12.891 1.00 87.69 87 PRO A N 1
ATOM 637 C CA . PRO A 1 87 ? -7.917 -2.180 13.651 1.00 87.69 87 PRO A CA 1
ATOM 638 C C . PRO A 1 87 ? -8.228 -2.071 15.144 1.00 87.69 87 PRO A C 1
ATOM 640 O O . PRO A 1 87 ? -9.335 -1.700 15.542 1.00 87.69 87 PRO A O 1
ATOM 643 N N . GLU A 1 88 ? -7.236 -2.373 15.976 1.00 89.75 88 GLU A N 1
ATOM 644 C CA . GLU A 1 88 ? -7.372 -2.259 17.425 1.00 89.75 88 GLU A CA 1
ATOM 645 C C . GLU A 1 88 ? -7.705 -0.821 17.837 1.00 89.75 88 GLU A C 1
ATOM 647 O O . GLU A 1 88 ? -7.294 0.147 17.193 1.00 89.75 88 GLU A O 1
ATOM 652 N N . LYS A 1 89 ? -8.440 -0.672 18.946 1.00 89.12 89 LYS A N 1
ATOM 653 C CA . LYS A 1 89 ? -8.859 0.647 19.446 1.00 89.12 89 LYS A CA 1
ATOM 654 C C . LYS A 1 89 ? -7.678 1.589 19.678 1.00 89.12 89 LYS A C 1
ATOM 656 O O . LYS A 1 89 ? -7.816 2.779 19.437 1.00 89.12 89 LYS A O 1
ATOM 661 N N . GLU A 1 90 ? -6.532 1.056 20.095 1.00 90.12 90 GLU A N 1
ATOM 662 C CA . GLU A 1 90 ? -5.295 1.822 20.268 1.00 90.12 90 GLU A CA 1
ATOM 663 C C . GLU A 1 90 ? -4.787 2.420 18.946 1.00 90.12 90 GLU A C 1
ATOM 665 O O . GLU A 1 90 ? -4.380 3.577 18.909 1.00 90.12 90 GLU A O 1
ATOM 670 N N . VAL A 1 91 ? -4.877 1.677 17.836 1.00 90.62 91 VAL A N 1
ATOM 671 C CA . VAL A 1 91 ? -4.482 2.161 16.501 1.00 90.62 91 VAL A CA 1
ATOM 672 C C . VAL A 1 91 ? -5.412 3.279 16.030 1.00 90.62 91 VAL A C 1
ATOM 674 O O . VAL A 1 91 ? -4.956 4.270 15.460 1.00 90.62 91 VAL A O 1
ATOM 677 N N . LEU A 1 92 ? -6.714 3.139 16.291 1.00 91.00 92 LEU A N 1
ATOM 678 C CA . LEU A 1 92 ? -7.702 4.169 15.969 1.00 91.00 92 LEU A CA 1
ATOM 679 C C . LEU A 1 92 ? -7.480 5.442 16.799 1.00 91.00 92 LEU A C 1
ATOM 681 O O . LEU A 1 92 ? -7.476 6.533 16.236 1.00 91.00 92 LEU A O 1
ATOM 685 N N . ASP A 1 93 ? -7.233 5.302 18.104 1.00 92.38 93 ASP A N 1
ATOM 686 C CA . ASP A 1 93 ? -6.947 6.431 18.997 1.00 92.38 93 ASP A CA 1
ATOM 687 C C . ASP A 1 93 ? -5.641 7.143 18.614 1.00 92.38 93 ASP A C 1
ATOM 689 O O . ASP A 1 93 ? -5.580 8.372 18.578 1.00 92.38 93 ASP A O 1
ATOM 693 N N . LEU A 1 94 ? -4.608 6.387 18.227 1.00 91.25 94 LEU A N 1
ATOM 694 C CA . LEU A 1 94 ? -3.361 6.950 17.714 1.00 91.25 94 LEU A CA 1
ATOM 695 C C . LEU A 1 94 ? -3.590 7.768 16.437 1.00 91.25 94 LEU A C 1
ATOM 697 O O . LEU A 1 94 ? -3.050 8.870 16.312 1.00 91.25 94 LEU A O 1
ATOM 701 N N . PHE A 1 95 ? -4.393 7.250 15.504 1.00 91.56 95 PHE A N 1
ATOM 702 C CA . PHE A 1 95 ? -4.755 7.954 14.275 1.00 91.56 95 PHE A CA 1
ATOM 703 C C . PHE A 1 95 ? -5.510 9.259 14.584 1.00 91.56 95 PHE A C 1
ATOM 705 O O . PHE A 1 95 ? -5.141 10.324 14.083 1.00 91.56 95 PHE A O 1
ATOM 712 N N . ASP A 1 96 ? -6.509 9.206 15.469 1.00 91.88 96 ASP A N 1
ATOM 713 C CA . ASP A 1 96 ? -7.293 10.378 15.871 1.00 91.88 96 ASP A CA 1
ATOM 714 C C . ASP A 1 96 ? -6.429 11.412 16.618 1.00 91.88 96 ASP A C 1
ATOM 716 O O . ASP A 1 96 ? -6.526 12.618 16.367 1.00 91.88 96 ASP A O 1
ATOM 720 N N . ARG A 1 97 ? -5.517 10.972 17.491 1.00 91.94 97 ARG A N 1
ATOM 721 C CA . ARG A 1 97 ? -4.562 11.849 18.183 1.00 91.94 97 ARG A CA 1
ATOM 722 C C . ARG A 1 97 ? -3.590 12.515 17.211 1.00 91.94 97 ARG A C 1
ATOM 724 O O . ARG A 1 97 ? -3.329 13.710 17.350 1.00 91.94 97 ARG A O 1
ATOM 731 N N . ALA A 1 98 ? -3.070 11.779 16.229 1.00 90.25 98 ALA A N 1
ATOM 732 C CA . ALA A 1 98 ? -2.161 12.321 15.220 1.00 90.25 98 ALA A CA 1
ATOM 733 C C . ALA A 1 98 ? -2.830 13.420 14.376 1.00 90.25 98 ALA A C 1
ATOM 735 O O . ALA A 1 98 ? -2.203 14.443 14.095 1.00 90.25 98 ALA A O 1
ATOM 736 N N . LEU A 1 99 ? -4.114 13.260 14.037 1.00 88.25 99 LEU A N 1
ATOM 737 C CA . LEU A 1 99 ? -4.886 14.282 13.325 1.00 88.25 99 LEU A CA 1
ATOM 738 C C . LEU A 1 99 ? -5.212 15.507 14.193 1.00 88.25 99 LEU A C 1
ATOM 740 O O . LEU A 1 99 ? -5.215 16.633 13.692 1.00 88.25 99 LEU A O 1
ATOM 744 N N . ASN A 1 100 ? -5.457 15.312 15.491 1.00 87.81 100 ASN A N 1
ATOM 745 C CA . ASN A 1 100 ? -5.813 16.392 16.416 1.00 87.81 100 ASN A CA 1
ATOM 746 C C . ASN A 1 100 ? -4.602 17.139 17.005 1.00 87.81 100 ASN A C 1
ATOM 748 O O . ASN A 1 100 ? -4.759 18.254 17.491 1.00 87.81 100 ASN A O 1
ATOM 752 N N . SER A 1 101 ? -3.389 16.586 16.906 1.00 79.69 101 SER A N 1
ATOM 753 C CA . SER A 1 101 ? -2.136 17.176 17.414 1.00 79.69 101 SER A CA 1
ATOM 754 C C . SER A 1 101 ? -1.759 18.540 16.802 1.00 79.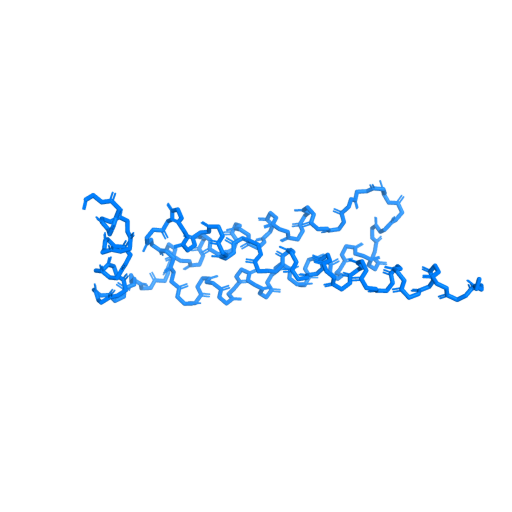69 101 SER A C 1
ATOM 756 O O . SER A 1 101 ? -0.802 19.159 17.265 1.00 79.69 101 SER A O 1
ATOM 758 N N . LYS A 1 102 ? -2.450 19.003 15.752 1.00 59.66 102 LYS A N 1
ATOM 759 C CA . LYS A 1 102 ? -2.212 20.303 15.097 1.00 59.66 102 LYS A CA 1
ATOM 760 C C . LYS A 1 102 ? -3.215 21.405 15.476 1.00 59.66 102 LYS A C 1
ATOM 762 O O . LYS A 1 102 ? -3.193 22.454 14.831 1.00 59.66 102 LYS A O 1
ATOM 767 N N . LYS A 1 103 ? -4.085 21.188 16.466 1.00 49.16 103 LYS A N 1
ATOM 768 C CA . LYS A 1 103 ? -4.981 22.227 17.001 1.00 49.16 103 LYS A CA 1
ATOM 769 C C . LYS A 1 103 ? -4.481 22.804 18.315 1.00 49.16 103 LYS A C 1
ATOM 771 O O . LYS A 1 103 ? -4.001 22.013 19.152 1.00 49.16 103 LYS A O 1
#

Radius of gyration: 16.64 Å; chains: 1; bounding box: 45×31×44 Å

Secondary structure (DSSP, 8-state):
-TTHHHHHHHHHHHHHHHHHHHHHHHHHHHH-TT--HHHHHHHHHHHHHHHHHHHHHTGGG---THHHHHHHHHHHHHHHHHHSPPPPHHHHHHHHHHHHTT-